Protein AF-A0A6B3FN68-F1 (afdb_monomer_lite)

Secondary structure (DSSP, 8-state):
-TT--EEEE-----TTT-S--GGG-EEEEEEEETTEEEE-PPEESSEEEE-----TTTTTSSEEEEEEEEEE---BTTB---EEEEEEEE--SS--GGG-S---S--------

Structure (mmCIF, N/CA/C/O backbone):
data_AF-A0A6B3FN68-F1
#
_entry.id   AF-A0A6B3FN68-F1
#
loop_
_atom_site.group_PDB
_atom_site.id
_atom_site.type_symbol
_atom_site.label_atom_id
_atom_site.label_alt_id
_atom_site.label_comp_id
_atom_site.label_asym_id
_atom_site.label_entity_id
_atom_site.label_seq_id
_atom_site.pdbx_PDB_ins_code
_atom_site.Cartn_x
_atom_site.Cartn_y
_atom_site.Cartn_z
_atom_site.occupancy
_atom_site.B_iso_or_equiv
_atom_site.auth_seq_id
_atom_site.auth_comp_id
_atom_site.auth_asym_id
_atom_site.auth_atom_id
_atom_site.pdbx_PDB_model_num
ATOM 1 N N . ASP A 1 1 ? 6.479 -6.777 -14.587 1.00 84.88 1 ASP A N 1
ATOM 2 C CA . ASP A 1 1 ? 6.675 -5.686 -15.547 1.00 84.88 1 ASP A CA 1
ATOM 3 C C . ASP A 1 1 ? 5.708 -4.574 -15.224 1.00 84.88 1 ASP A C 1
ATOM 5 O O . ASP A 1 1 ? 4.773 -4.786 -14.453 1.00 84.88 1 ASP A O 1
ATOM 9 N N . TRP A 1 2 ? 5.960 -3.380 -15.746 1.00 87.88 2 TRP A N 1
ATOM 10 C CA . TRP A 1 2 ? 5.001 -2.288 -15.636 1.00 87.88 2 TRP A CA 1
ATOM 11 C C . TRP A 1 2 ? 3.676 -2.700 -16.290 1.00 87.88 2 TRP A C 1
ATOM 13 O O . TRP A 1 2 ? 3.671 -3.339 -17.339 1.00 87.88 2 TRP A O 1
ATOM 23 N N . GLY A 1 3 ? 2.559 -2.378 -15.644 1.00 89.25 3 GLY A N 1
ATOM 24 C CA . GLY A 1 3 ? 1.215 -2.792 -16.045 1.00 89.25 3 GLY A CA 1
ATOM 25 C C . GLY A 1 3 ? 0.805 -4.199 -15.593 1.00 89.25 3 GLY A C 1
ATOM 26 O O . GLY A 1 3 ? -0.376 -4.535 -15.704 1.00 89.25 3 GLY A O 1
ATOM 27 N N . ASP A 1 4 ? 1.717 -5.012 -15.042 1.00 92.38 4 ASP A N 1
ATOM 28 C CA . ASP A 1 4 ? 1.348 -6.318 -14.488 1.00 92.38 4 ASP A CA 1
ATOM 29 C C . ASP A 1 4 ? 0.409 -6.159 -13.287 1.00 92.38 4 ASP A C 1
ATOM 31 O O . ASP A 1 4 ? 0.568 -5.286 -12.434 1.00 92.38 4 ASP A O 1
ATOM 35 N N . ARG A 1 5 ? -0.556 -7.072 -13.178 1.00 95.31 5 ARG A N 1
ATOM 36 C CA . ARG A 1 5 ? -1.464 -7.145 -12.033 1.00 95.31 5 ARG A CA 1
ATOM 37 C C . ARG A 1 5 ? -0.805 -7.927 -10.904 1.00 95.31 5 ARG A C 1
ATOM 39 O O . ARG A 1 5 ? -0.573 -9.126 -11.040 1.00 95.31 5 ARG A O 1
ATOM 46 N N . ILE A 1 6 ? -0.564 -7.264 -9.780 1.00 95.88 6 ILE A N 1
ATOM 47 C CA . ILE A 1 6 ? 0.036 -7.859 -8.584 1.00 95.88 6 ILE A CA 1
ATOM 48 C C . ILE A 1 6 ? -1.058 -7.996 -7.515 1.00 95.88 6 ILE A C 1
ATOM 50 O O . ILE A 1 6 ? -1.403 -7.003 -6.864 1.00 95.88 6 ILE A O 1
ATOM 54 N N . PRO A 1 7 ? -1.664 -9.187 -7.347 1.00 97.62 7 PRO A N 1
ATOM 55 C CA . PRO A 1 7 ? -2.619 -9.414 -6.272 1.00 97.62 7 PRO A CA 1
ATOM 56 C C . PRO A 1 7 ? -1.903 -9.395 -4.920 1.00 97.62 7 PRO A C 1
ATOM 58 O O . PRO A 1 7 ? -0.780 -9.884 -4.794 1.00 97.62 7 PRO A O 1
ATOM 61 N N . TYR A 1 8 ? -2.567 -8.860 -3.901 1.00 97.44 8 TYR A N 1
ATOM 62 C CA . TYR A 1 8 ? -2.049 -8.854 -2.537 1.00 97.44 8 TYR A CA 1
ATOM 63 C C . TYR A 1 8 ? -3.144 -9.168 -1.520 1.00 97.44 8 TYR A C 1
ATOM 65 O O . TYR A 1 8 ? -4.344 -9.035 -1.779 1.00 97.44 8 TYR A O 1
ATOM 73 N N . THR A 1 9 ? -2.706 -9.567 -0.332 1.00 98.00 9 THR A N 1
ATOM 74 C CA . THR A 1 9 ? -3.548 -9.751 0.848 1.00 98.00 9 THR A CA 1
ATOM 75 C C . THR A 1 9 ? -2.871 -9.072 2.030 1.00 98.00 9 THR A C 1
ATOM 77 O O . THR A 1 9 ? -1.653 -9.151 2.181 1.00 98.00 9 THR A O 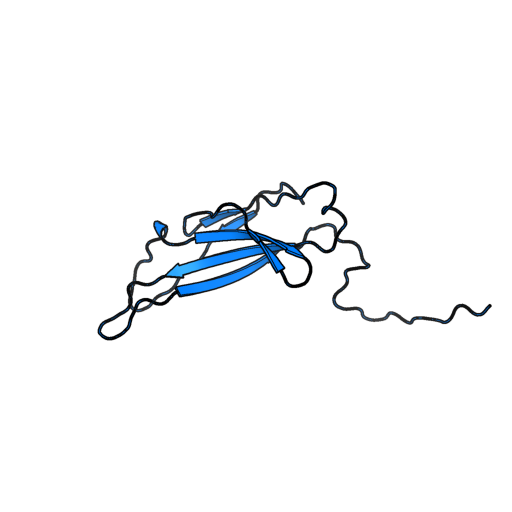1
ATOM 80 N N . VAL A 1 10 ? -3.663 -8.396 2.852 1.00 97.94 10 VAL A N 1
ATOM 81 C CA . VAL A 1 10 ? -3.251 -7.772 4.106 1.00 97.94 10 VAL A CA 1
ATOM 82 C C . VAL A 1 10 ? -3.849 -8.595 5.231 1.00 97.94 10 VAL A C 1
ATOM 84 O O . VAL A 1 10 ? -5.068 -8.731 5.326 1.00 97.94 10 VAL A O 1
ATOM 87 N N . ASN A 1 11 ? -2.984 -9.141 6.078 1.00 96.00 11 ASN A N 1
ATOM 88 C CA . ASN A 1 11 ? -3.408 -9.783 7.309 1.00 96.00 11 ASN A CA 1
ATOM 89 C C . ASN A 1 11 ? -3.223 -8.796 8.460 1.00 96.00 11 ASN A C 1
ATOM 91 O O . ASN A 1 11 ? -2.105 -8.349 8.713 1.00 96.00 11 ASN A O 1
ATOM 95 N N . VAL A 1 12 ? -4.317 -8.455 9.132 1.00 95.56 12 VAL A N 1
ATOM 96 C CA . VAL A 1 12 ? -4.316 -7.594 10.315 1.00 95.56 12 VAL A CA 1
ATOM 97 C C . VAL A 1 12 ? -4.703 -8.459 11.503 1.00 95.56 12 VAL A C 1
ATOM 99 O O . VAL A 1 12 ? -5.656 -9.232 11.428 1.00 95.56 12 VAL A O 1
ATOM 102 N N . THR A 1 13 ? -3.952 -8.343 12.590 1.00 92.75 13 THR A N 1
ATOM 103 C CA . THR A 1 13 ? -4.221 -9.055 13.838 1.00 92.75 13 THR A CA 1
ATOM 104 C C . THR A 1 13 ? -4.262 -8.050 14.969 1.00 92.75 13 THR A C 1
ATOM 106 O O . THR A 1 13 ? -3.286 -7.330 15.169 1.00 92.75 13 THR A O 1
ATOM 109 N N . ASP A 1 14 ? -5.364 -8.041 15.703 1.00 90.38 14 ASP A N 1
ATOM 110 C CA . ASP A 1 14 ? -5.583 -7.177 16.853 1.00 90.38 14 ASP A CA 1
ATOM 111 C C . ASP A 1 14 ? -6.311 -8.007 17.929 1.00 90.38 14 ASP A C 1
ATOM 113 O O . ASP A 1 14 ? -7.448 -8.442 17.695 1.00 90.38 14 ASP A O 1
ATOM 117 N N . PRO A 1 15 ? -5.636 -8.348 19.044 1.00 88.62 15 PRO A N 1
ATOM 118 C CA . PRO A 1 15 ? -6.221 -9.160 20.109 1.00 88.62 15 PRO A CA 1
ATOM 119 C C . PRO A 1 15 ? -7.495 -8.563 20.719 1.00 88.62 15 PRO A C 1
ATOM 121 O O . PRO A 1 15 ? -8.385 -9.314 21.122 1.00 88.62 15 PRO A O 1
ATOM 124 N N . GLU A 1 16 ? -7.580 -7.238 20.794 1.00 88.62 16 GLU A N 1
ATOM 125 C CA . GLU A 1 16 ? -8.673 -6.492 21.405 1.00 88.62 16 GLU A CA 1
ATOM 126 C C . GLU A 1 16 ? -9.880 -6.337 20.461 1.00 88.62 16 GLU A C 1
ATOM 128 O O . GLU A 1 16 ? -11.026 -6.437 20.908 1.00 88.62 16 GLU A O 1
ATOM 133 N N . ASP A 1 17 ? -9.645 -6.140 19.160 1.00 87.06 17 ASP A N 1
ATOM 134 C CA . ASP A 1 17 ? -10.690 -5.927 18.147 1.00 87.06 17 ASP A CA 1
ATOM 135 C C . ASP A 1 17 ? -11.305 -7.221 17.588 1.00 87.06 17 ASP A C 1
ATOM 137 O O . ASP A 1 17 ? -12.416 -7.193 17.041 1.00 87.06 17 ASP A O 1
ATOM 141 N N . GLY A 1 18 ? -10.620 -8.361 17.716 1.00 88.94 18 GLY A N 1
ATOM 142 C CA . GLY A 1 18 ? -11.105 -9.654 17.240 1.00 88.94 18 GLY A CA 1
ATOM 143 C C . GLY A 1 18 ? -11.232 -9.718 15.713 1.00 88.94 18 GLY A C 1
ATOM 144 O O . GLY A 1 18 ? -10.235 -9.812 15.000 1.00 88.94 18 GLY A O 1
ATOM 145 N N . THR A 1 19 ? -12.465 -9.739 15.188 1.00 93.12 19 THR A N 1
ATOM 146 C CA . THR A 1 19 ? -12.685 -9.765 13.727 1.00 93.12 19 THR A CA 1
ATOM 147 C C . THR A 1 19 ? -12.436 -8.383 13.131 1.00 93.12 19 THR A C 1
ATOM 149 O O . THR A 1 19 ? -13.131 -7.422 13.461 1.00 93.12 19 THR A O 1
ATOM 152 N N . ILE A 1 20 ? -11.481 -8.303 12.206 1.00 95.44 20 ILE A N 1
ATOM 153 C CA . ILE A 1 20 ? -11.081 -7.049 11.567 1.00 95.44 20 ILE A CA 1
ATOM 154 C C . ILE A 1 20 ? -12.124 -6.567 10.557 1.00 95.44 20 ILE A C 1
ATOM 156 O O . ILE A 1 20 ? -12.575 -7.307 9.680 1.00 95.44 20 ILE A O 1
ATOM 160 N N . ASP A 1 21 ? -12.444 -5.277 10.639 1.00 94.75 21 ASP A N 1
ATOM 161 C CA . ASP A 1 21 ? -13.224 -4.573 9.628 1.00 94.75 21 ASP A CA 1
ATOM 162 C C . ASP A 1 21 ? -12.330 -4.189 8.440 1.00 94.75 21 ASP A C 1
ATOM 164 O O . ASP A 1 21 ? -11.668 -3.147 8.428 1.00 94.75 21 ASP A O 1
ATOM 168 N N . CYS A 1 22 ? -12.330 -5.033 7.407 1.00 96.69 22 CYS A N 1
ATOM 169 C CA . CYS A 1 22 ? -11.543 -4.810 6.196 1.00 96.69 22 CYS A CA 1
ATOM 170 C C . CYS A 1 22 ? -11.889 -3.510 5.454 1.00 96.69 22 CYS A C 1
ATOM 172 O O . CYS A 1 22 ? -11.068 -3.044 4.668 1.00 96.69 22 CYS A O 1
ATOM 174 N N . SER A 1 23 ? -13.051 -2.889 5.694 1.00 97.06 23 SER A N 1
ATOM 175 C CA . SER A 1 23 ? -13.384 -1.597 5.075 1.00 97.06 23 SER A CA 1
ATOM 176 C C . SER A 1 23 ? -12.510 -0.443 5.592 1.00 97.06 23 SER A C 1
ATOM 178 O O . SER A 1 23 ? -12.392 0.594 4.935 1.00 97.06 23 SER A O 1
ATOM 180 N N . LYS A 1 24 ? -11.848 -0.642 6.739 1.00 96.62 24 LYS A N 1
ATOM 181 C CA . LYS A 1 24 ? -10.913 0.313 7.348 1.00 96.62 24 LYS A CA 1
ATOM 182 C C . LYS A 1 24 ? -9.458 0.080 6.958 1.00 96.62 24 LYS A C 1
ATOM 184 O O . LYS A 1 24 ? -8.625 0.938 7.230 1.00 96.62 24 LYS A O 1
ATOM 189 N N . VAL A 1 25 ? -9.148 -1.045 6.315 1.00 98.06 25 VAL A N 1
ATOM 190 C CA . VAL A 1 25 ? -7.801 -1.312 5.806 1.00 98.06 25 VAL A CA 1
ATOM 191 C C . VAL A 1 25 ? -7.596 -0.513 4.526 1.00 98.06 25 VAL A C 1
ATOM 193 O O . VAL A 1 25 ? -8.389 -0.613 3.582 1.00 98.06 25 VAL A O 1
ATOM 196 N N . LYS A 1 26 ? -6.525 0.280 4.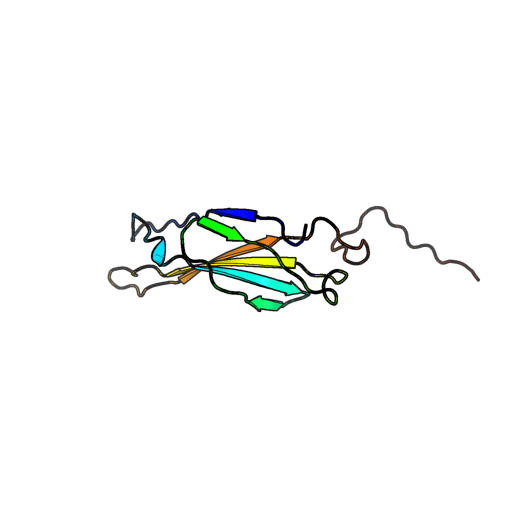498 1.00 98.38 26 LYS A N 1
ATOM 197 C CA . LYS A 1 26 ? -6.107 1.052 3.327 1.00 98.38 26 LYS A CA 1
ATOM 198 C C . LYS A 1 26 ? -4.727 0.592 2.901 1.00 98.38 26 LYS A C 1
ATOM 200 O O . LYS A 1 26 ? -3.822 0.560 3.723 1.00 98.38 26 LYS A O 1
ATOM 205 N N . THR A 1 27 ? -4.560 0.282 1.624 1.00 98.31 27 THR A N 1
ATOM 206 C CA . THR A 1 27 ? -3.256 0.077 0.995 1.00 98.31 27 THR A CA 1
ATOM 207 C C . THR A 1 27 ? -3.025 1.209 0.013 1.00 98.31 27 THR A C 1
ATOM 209 O O . THR A 1 27 ? -3.800 1.372 -0.923 1.00 98.31 27 THR A O 1
ATOM 212 N N . VAL A 1 28 ? -1.967 1.984 0.218 1.00 97.62 28 VAL A N 1
ATOM 213 C CA . VAL A 1 28 ? -1.540 3.063 -0.673 1.00 97.62 28 VAL A CA 1
ATOM 214 C C . VAL A 1 28 ? -0.319 2.573 -1.447 1.00 97.62 28 VAL A C 1
ATOM 216 O O . VAL A 1 28 ? 0.737 2.360 -0.841 1.00 97.62 28 VAL A O 1
ATOM 219 N N . PRO A 1 29 ? -0.455 2.305 -2.755 1.00 95.81 29 PRO A N 1
ATOM 220 C CA . PRO A 1 29 ? 0.685 2.129 -3.636 1.00 95.81 29 PRO A CA 1
ATOM 221 C C . PRO A 1 29 ? 1.316 3.494 -3.913 1.00 95.81 29 PRO A C 1
ATOM 223 O O . PRO A 1 29 ? 0.604 4.474 -4.130 1.00 95.81 29 PRO A O 1
ATOM 226 N N . SER A 1 30 ? 2.637 3.543 -3.976 1.00 94.12 30 SER A N 1
ATOM 227 C CA . SER A 1 30 ? 3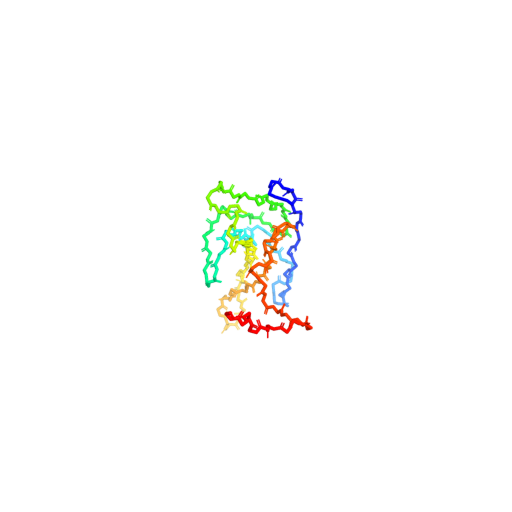.387 4.769 -4.221 1.00 94.12 30 SER A CA 1
ATOM 228 C C . SER A 1 30 ? 4.541 4.478 -5.175 1.00 94.12 30 SER A C 1
ATOM 230 O O . SER A 1 30 ? 5.208 3.449 -5.035 1.00 94.12 30 SER A O 1
ATOM 232 N N . LEU A 1 31 ? 4.799 5.369 -6.131 1.00 92.44 31 LEU A N 1
ATOM 233 C CA . LEU A 1 31 ? 5.999 5.304 -6.967 1.00 92.44 31 LEU A CA 1
ATOM 234 C C . LEU A 1 31 ? 7.158 5.933 -6.188 1.00 92.44 31 LEU A C 1
ATOM 236 O O . LEU A 1 31 ? 7.125 7.123 -5.888 1.00 92.44 31 LEU A O 1
ATOM 240 N N . GLY A 1 32 ? 8.142 5.122 -5.812 1.00 88.94 32 GLY A N 1
ATOM 241 C CA . GLY A 1 32 ? 9.284 5.527 -5.000 1.00 88.94 32 GLY A CA 1
ATOM 242 C C . GLY A 1 32 ? 10.591 5.574 -5.775 1.00 88.94 32 GLY A C 1
ATOM 243 O O . GLY A 1 32 ? 10.811 4.767 -6.679 1.00 88.94 32 GLY A O 1
ATOM 244 N N . HIS A 1 33 ? 11.465 6.482 -5.359 1.00 87.06 33 HIS A N 1
ATOM 245 C CA . HIS A 1 33 ? 12.874 6.556 -5.735 1.00 87.06 33 HIS A CA 1
ATOM 246 C C . HIS A 1 33 ? 13.675 7.162 -4.574 1.00 87.06 33 HIS A C 1
ATOM 248 O O . HIS A 1 33 ? 13.146 7.950 -3.784 1.00 87.06 33 HIS A O 1
ATOM 254 N N . ASP A 1 34 ? 14.944 6.772 -4.453 1.00 77.88 34 ASP A N 1
ATOM 255 C CA . ASP A 1 34 ? 15.834 7.186 -3.363 1.00 77.88 34 ASP A CA 1
ATOM 256 C C . ASP A 1 34 ? 15.196 6.992 -1.967 1.00 77.88 34 ASP A C 1
ATOM 258 O O . ASP A 1 34 ? 14.959 5.867 -1.523 1.00 77.88 34 ASP A O 1
ATOM 262 N N . GLU A 1 35 ? 14.905 8.096 -1.272 1.00 75.69 35 GLU A N 1
ATOM 263 C CA . GLU A 1 35 ? 14.398 8.139 0.103 1.00 75.69 35 GLU A CA 1
ATOM 264 C C . GLU A 1 35 ? 12.903 8.513 0.205 1.00 75.69 35 GLU A C 1
ATOM 266 O O . GLU A 1 35 ? 12.379 8.622 1.316 1.00 75.69 35 GLU A O 1
ATOM 271 N N . HIS A 1 36 ? 12.188 8.713 -0.913 1.00 85.94 36 HIS A N 1
ATOM 272 C CA . HIS A 1 36 ? 10.777 9.128 -0.890 1.00 85.94 36 HIS A CA 1
ATOM 273 C C . HIS A 1 36 ? 9.898 8.418 -1.927 1.00 85.94 36 HIS A C 1
ATOM 275 O O . HIS A 1 36 ? 10.367 7.654 -2.769 1.00 85.94 36 HIS A O 1
ATOM 281 N N . ALA A 1 37 ? 8.582 8.633 -1.822 1.00 87.75 37 ALA A N 1
ATOM 282 C CA . ALA A 1 37 ? 7.607 8.082 -2.750 1.00 87.75 37 ALA A CA 1
ATOM 283 C C . ALA A 1 37 ? 6.411 9.015 -2.964 1.00 87.75 37 ALA A C 1
ATOM 285 O O . ALA A 1 37 ? 6.040 9.786 -2.080 1.00 87.75 37 ALA A O 1
ATOM 286 N N . HIS A 1 38 ? 5.809 8.906 -4.144 1.00 90.00 38 HIS A N 1
ATOM 287 C CA . HIS A 1 38 ? 4.615 9.626 -4.560 1.00 90.00 38 HIS A CA 1
ATOM 288 C C . HIS A 1 38 ? 3.408 8.697 -4.520 1.00 90.00 38 HIS A C 1
ATOM 290 O O . HIS A 1 38 ? 3.365 7.701 -5.244 1.00 90.00 38 HIS A O 1
ATOM 296 N N . ASP A 1 39 ? 2.440 9.024 -3.671 1.00 92.81 39 ASP A N 1
ATOM 297 C CA . ASP A 1 39 ? 1.247 8.207 -3.472 1.00 92.81 39 ASP A CA 1
ATOM 298 C C . ASP A 1 39 ? 0.337 8.194 -4.701 1.00 92.81 39 ASP A C 1
ATOM 300 O O . ASP A 1 39 ? 0.176 9.183 -5.419 1.00 92.81 39 ASP A O 1
ATOM 304 N N . THR A 1 40 ? -0.295 7.044 -4.899 1.00 91.12 40 THR A N 1
ATOM 305 C CA . THR A 1 40 ? -1.420 6.852 -5.813 1.00 91.12 40 THR A CA 1
ATOM 306 C C . THR A 1 40 ? -2.705 6.641 -5.012 1.00 91.12 40 THR A C 1
ATOM 308 O O . THR A 1 40 ? -2.714 6.728 -3.781 1.00 91.12 40 THR A O 1
ATOM 311 N N . ASP A 1 41 ? -3.813 6.368 -5.699 1.00 93.81 41 ASP A N 1
ATOM 312 C CA . ASP A 1 41 ? -5.098 6.158 -5.043 1.00 93.81 41 ASP A CA 1
ATOM 313 C C . ASP A 1 41 ? -5.062 5.000 -4.036 1.00 93.81 41 ASP A C 1
ATOM 315 O O . ASP A 1 41 ? -4.582 3.894 -4.306 1.00 93.81 41 ASP A O 1
ATOM 319 N N . ALA A 1 42 ? -5.640 5.251 -2.862 1.00 96.06 42 ALA A N 1
ATOM 320 C CA . ALA A 1 42 ? -5.754 4.252 -1.816 1.00 96.06 42 ALA A CA 1
ATOM 321 C C . ALA A 1 42 ? -6.732 3.136 -2.214 1.00 96.06 42 ALA A C 1
ATOM 323 O O . ALA A 1 42 ? -7.910 3.364 -2.504 1.00 96.06 42 ALA A O 1
ATOM 324 N N . LEU A 1 43 ? -6.265 1.898 -2.113 1.00 97.56 43 LEU A N 1
ATOM 325 C CA . LEU A 1 43 ? -7.058 0.688 -2.266 1.00 97.56 43 LEU A CA 1
ATOM 326 C C . LEU A 1 43 ? -7.648 0.301 -0.906 1.00 97.56 43 LEU A C 1
ATOM 328 O O . LEU A 1 43 ? -6.940 0.244 0.097 1.00 97.56 43 LEU A O 1
ATOM 332 N N . THR A 1 44 ? -8.955 0.046 -0.857 1.00 98.31 44 THR A N 1
ATOM 333 C CA . THR A 1 44 ? -9.656 -0.308 0.389 1.00 98.31 44 THR A CA 1
ATOM 334 C C . THR A 1 44 ? -9.944 -1.799 0.437 1.00 98.31 44 THR A C 1
ATOM 336 O O . THR A 1 44 ? -10.450 -2.348 -0.540 1.00 98.31 44 THR A O 1
ATOM 339 N N . GLY A 1 45 ? -9.682 -2.433 1.579 1.00 97.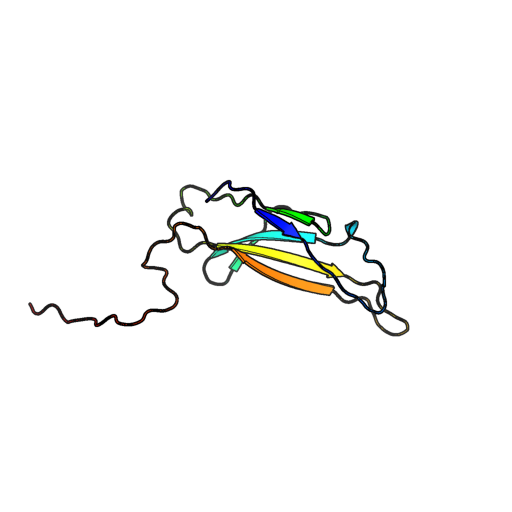94 45 GLY A N 1
ATOM 340 C CA . GLY A 1 45 ? -9.924 -3.859 1.784 1.00 97.94 45 GLY A CA 1
ATOM 341 C C . GLY A 1 45 ? -8.689 -4.614 2.267 1.00 97.94 45 GLY A C 1
ATOM 342 O O . GLY A 1 45 ? -7.555 -4.188 2.070 1.00 97.94 45 GLY A O 1
ATOM 343 N N . CYS A 1 46 ? -8.908 -5.802 2.835 1.00 98.19 46 CYS A N 1
ATOM 344 C CA . CYS A 1 46 ? -7.832 -6.728 3.207 1.00 98.19 46 CYS A CA 1
ATOM 345 C C . CYS A 1 46 ? -7.210 -7.453 2.000 1.00 98.19 46 CYS A C 1
ATOM 347 O O . CYS A 1 46 ? -6.332 -8.294 2.157 1.00 98.19 46 CYS A O 1
ATOM 349 N N . SER A 1 47 ? -7.669 -7.179 0.782 1.00 98.19 47 SER A N 1
ATOM 350 C CA . SER A 1 47 ? -7.087 -7.721 -0.443 1.00 98.19 47 SER A CA 1
ATOM 351 C C . SER A 1 47 ? -7.331 -6.759 -1.590 1.00 98.19 47 SER A C 1
ATOM 353 O O . SER A 1 47 ? -8.295 -5.992 -1.562 1.00 98.19 47 SER A O 1
ATOM 355 N N . GLY A 1 48 ? -6.481 -6.823 -2.604 1.00 97.25 48 GLY A N 1
ATOM 356 C CA . GLY A 1 48 ? -6.615 -5.976 -3.775 1.00 97.25 48 GLY A CA 1
ATOM 357 C C . GLY A 1 48 ? -5.654 -6.376 -4.877 1.00 97.25 48 GLY A C 1
ATOM 358 O O . GLY A 1 48 ? -5.048 -7.449 -4.867 1.00 97.25 48 GLY A O 1
ATOM 359 N N . THR A 1 49 ? -5.532 -5.503 -5.868 1.00 97.50 49 THR A N 1
ATOM 360 C CA . THR A 1 49 ? -4.566 -5.662 -6.952 1.00 97.50 49 THR A CA 1
ATOM 361 C C . THR A 1 49 ? -3.877 -4.335 -7.187 1.00 97.50 49 THR A C 1
ATOM 363 O O . THR A 1 49 ? -4.539 -3.346 -7.489 1.00 97.50 49 THR A O 1
ATOM 366 N N . ILE A 1 50 ? -2.554 -4.335 -7.080 1.00 95.38 50 ILE A N 1
ATOM 367 C CA . ILE A 1 50 ? -1.723 -3.213 -7.502 1.00 95.38 50 ILE A CA 1
ATOM 368 C C . ILE A 1 50 ? -1.436 -3.400 -8.988 1.00 95.38 50 ILE A C 1
ATOM 370 O O . ILE A 1 50 ? -1.141 -4.511 -9.433 1.00 95.38 50 ILE A O 1
ATOM 374 N N . VAL A 1 51 ? -1.532 -2.319 -9.753 1.00 94.25 51 VAL A N 1
ATOM 375 C CA . VAL A 1 51 ? -1.141 -2.287 -11.163 1.00 94.25 51 VAL A CA 1
ATOM 376 C C . VAL A 1 51 ? -0.058 -1.221 -11.288 1.00 94.25 51 VAL A C 1
ATOM 378 O O . VAL A 1 51 ? -0.393 -0.049 -11.451 1.00 94.25 51 VAL A O 1
ATOM 381 N N . PRO A 1 52 ? 1.227 -1.583 -11.120 1.00 90.38 52 PRO A N 1
ATOM 382 C CA . PRO A 1 52 ? 2.306 -0.611 -11.153 1.00 90.38 52 PRO A CA 1
ATOM 383 C C . PRO A 1 52 ? 2.357 0.073 -12.514 1.00 90.38 52 PRO A C 1
ATOM 385 O O . PRO A 1 52 ? 2.510 -0.590 -13.538 1.00 90.38 52 PRO A O 1
ATOM 388 N N . ALA A 1 53 ? 2.259 1.392 -12.524 1.00 86.44 53 ALA A N 1
ATOM 389 C CA . ALA A 1 53 ? 2.433 2.212 -13.711 1.00 86.44 53 ALA A CA 1
ATOM 390 C C . ALA A 1 53 ? 3.605 3.172 -13.507 1.00 86.44 53 ALA A C 1
ATOM 392 O O . ALA A 1 53 ? 3.844 3.653 -12.400 1.00 86.44 53 ALA A O 1
ATOM 393 N N . THR A 1 54 ? 4.318 3.444 -14.590 1.00 84.88 54 THR A N 1
ATOM 394 C CA . THR A 1 54 ? 5.392 4.432 -14.648 1.00 84.88 54 THR A CA 1
ATOM 395 C C . THR A 1 54 ? 5.267 5.192 -15.964 1.00 84.88 54 THR A C 1
ATOM 397 O O . THR A 1 54 ? 4.655 4.683 -16.910 1.00 84.88 54 THR A O 1
ATOM 400 N N . ASP A 1 55 ? 5.816 6.399 -16.037 1.00 80.75 55 ASP A N 1
ATOM 401 C CA . ASP A 1 55 ? 5.944 7.117 -17.304 1.00 80.75 55 ASP A CA 1
ATOM 402 C C . ASP A 1 55 ? 7.282 6.793 -17.991 1.00 80.75 55 ASP A C 1
ATOM 404 O O . ASP A 1 55 ? 8.158 6.124 -17.437 1.00 80.75 55 ASP A O 1
ATOM 408 N N . ALA A 1 56 ? 7.441 7.265 -19.228 1.00 75.69 56 ALA A N 1
ATOM 409 C CA . ALA A 1 56 ? 8.662 7.041 -19.996 1.00 75.69 56 ALA A CA 1
ATOM 410 C C . ALA A 1 56 ? 9.905 7.705 -19.374 1.00 75.69 56 ALA A C 1
ATOM 412 O O . ALA A 1 56 ? 11.013 7.252 -19.632 1.00 75.69 56 ALA A O 1
ATOM 413 N N . GLY A 1 57 ? 9.739 8.762 -18.571 1.00 74.50 57 GLY A N 1
ATOM 414 C CA . GLY A 1 57 ? 10.844 9.454 -17.904 1.00 74.50 57 GLY A CA 1
ATOM 415 C C . GLY A 1 57 ? 11.380 8.699 -16.687 1.00 74.50 57 GLY A C 1
ATOM 416 O O . GLY A 1 57 ? 12.559 8.816 -16.374 1.00 74.50 57 GLY A O 1
ATOM 417 N N . HIS A 1 58 ? 10.538 7.895 -16.035 1.00 82.69 58 HIS A N 1
ATOM 418 C CA . HIS A 1 58 ? 10.886 7.119 -14.843 1.00 82.69 58 HIS A CA 1
ATOM 419 C C . HIS A 1 58 ? 11.230 5.654 -15.136 1.00 82.69 58 HIS A C 1
ATOM 421 O O . HIS A 1 58 ? 11.791 4.978 -14.277 1.00 82.69 58 HIS A O 1
ATOM 427 N N . ALA A 1 59 ? 10.893 5.140 -16.322 1.00 75.62 59 ALA A N 1
ATOM 428 C CA . ALA A 1 59 ? 11.039 3.721 -16.650 1.00 75.62 59 ALA A CA 1
ATOM 429 C C . ALA A 1 59 ? 12.483 3.191 -16.559 1.00 75.62 59 ALA A C 1
ATOM 431 O O . ALA A 1 59 ? 12.662 2.019 -16.227 1.00 75.62 59 ALA A O 1
ATOM 432 N N . ASP A 1 60 ? 13.475 4.051 -16.809 1.00 79.12 60 ASP A N 1
ATOM 433 C CA . ASP A 1 60 ? 14.904 3.706 -16.806 1.00 79.12 60 ASP A CA 1
ATOM 434 C C . ASP A 1 60 ? 15.658 4.213 -15.561 1.00 79.12 60 ASP A C 1
ATOM 436 O O . ASP A 1 60 ? 16.875 4.060 -15.472 1.00 79.12 60 ASP A O 1
ATOM 440 N N . LEU A 1 61 ? 14.957 4.810 -14.591 1.00 86.56 61 LEU A N 1
ATOM 441 C CA . LEU A 1 61 ? 15.546 5.321 -13.349 1.00 86.56 61 LEU A CA 1
ATOM 442 C C . LEU A 1 61 ? 15.530 4.269 -12.228 1.00 86.56 61 LEU A C 1
ATOM 444 O O . LEU A 1 61 ? 14.903 3.211 -12.343 1.00 86.56 61 LEU A O 1
ATOM 448 N N . ASP A 1 62 ? 16.187 4.577 -11.105 1.00 88.50 62 ASP A N 1
ATOM 449 C CA . ASP A 1 62 ? 16.143 3.764 -9.885 1.00 88.50 62 ASP A CA 1
ATOM 450 C C . ASP A 1 62 ? 14.792 3.899 -9.163 1.00 88.50 62 ASP A C 1
ATOM 452 O O . ASP A 1 62 ? 14.671 4.490 -8.091 1.00 88.50 62 ASP A O 1
ATOM 456 N N . VAL A 1 63 ? 13.742 3.363 -9.781 1.00 90.38 63 VAL A N 1
ATOM 457 C CA . VAL A 1 63 ? 12.385 3.412 -9.237 1.00 90.38 63 VAL A CA 1
ATOM 458 C C . VAL A 1 63 ? 11.947 2.062 -8.681 1.00 90.38 63 VAL A C 1
ATOM 460 O O . VAL A 1 63 ? 12.407 0.987 -9.086 1.00 90.38 63 VAL A O 1
ATOM 463 N N . SER A 1 64 ? 11.018 2.126 -7.734 1.00 91.62 64 SER A N 1
ATOM 464 C CA . SER A 1 64 ? 10.319 0.984 -7.151 1.00 91.62 64 SER A CA 1
ATOM 465 C C . SER A 1 64 ? 8.868 1.359 -6.851 1.00 91.62 64 SER A C 1
ATOM 467 O O . SER A 1 64 ? 8.524 2.534 -6.778 1.00 91.62 64 SER A O 1
ATOM 469 N N . TYR A 1 65 ? 7.999 0.368 -6.674 1.00 92.38 65 TYR A N 1
ATOM 470 C CA . TYR A 1 65 ? 6.692 0.602 -6.061 1.00 92.38 65 TYR A CA 1
ATOM 471 C C . TYR A 1 65 ? 6.765 0.292 -4.575 1.00 92.38 65 TYR A C 1
ATOM 473 O O . TYR A 1 65 ? 7.325 -0.725 -4.176 1.00 92.38 65 TYR A O 1
ATOM 481 N N . VAL A 1 66 ? 6.146 1.124 -3.750 1.00 94.31 66 VAL A N 1
ATOM 482 C CA . VAL A 1 66 ? 5.991 0.883 -2.316 1.00 94.31 66 VAL A CA 1
ATOM 483 C C . VAL A 1 66 ? 4.508 0.725 -2.022 1.00 94.31 66 VAL A C 1
ATOM 485 O O . VAL A 1 66 ? 3.724 1.617 -2.304 1.00 94.31 66 VAL A O 1
ATOM 488 N N . ALA A 1 67 ? 4.106 -0.409 -1.461 1.00 96.50 67 ALA A N 1
ATOM 489 C CA . ALA A 1 67 ? 2.747 -0.640 -0.991 1.00 96.50 67 ALA A CA 1
ATOM 490 C C . ALA A 1 67 ? 2.714 -0.481 0.530 1.00 96.50 67 ALA A C 1
ATOM 492 O O . ALA A 1 67 ? 3.219 -1.343 1.254 1.00 96.50 67 ALA A O 1
ATOM 493 N N . THR A 1 68 ? 2.126 0.610 1.019 1.00 97.38 68 THR A N 1
ATOM 494 C CA . THR A 1 68 ? 1.943 0.847 2.457 1.00 97.38 68 THR A CA 1
ATOM 495 C C . THR A 1 68 ? 0.515 0.503 2.843 1.00 97.38 68 THR A C 1
ATOM 497 O O . THR A 1 68 ? -0.417 1.152 2.382 1.00 97.38 68 THR A O 1
ATOM 500 N N . SER A 1 69 ? 0.329 -0.509 3.686 1.00 98.19 69 SER A N 1
ATOM 501 C CA . SER A 1 69 ? -0.981 -0.840 4.252 1.00 98.19 69 SER A CA 1
ATOM 502 C C . SER A 1 69 ? -1.097 -0.312 5.672 1.00 98.19 69 SER A C 1
ATOM 504 O O . SER A 1 69 ? -0.134 -0.409 6.430 1.00 98.19 69 SER A O 1
ATOM 506 N N . SER A 1 70 ? -2.258 0.219 6.042 1.00 97.88 70 SER A N 1
ATOM 507 C CA . SER A 1 70 ? -2.541 0.724 7.383 1.00 97.88 70 SER A CA 1
ATOM 508 C C . SER A 1 70 ? -3.935 0.337 7.873 1.00 97.88 70 SER A C 1
ATOM 510 O O . SER A 1 70 ? -4.860 0.103 7.089 1.00 97.88 70 SER A O 1
ATOM 512 N N . TYR A 1 71 ? -4.061 0.254 9.196 1.00 97.69 71 TYR A N 1
ATOM 513 C CA . TYR A 1 71 ? -5.310 0.031 9.919 1.00 97.69 71 TYR A CA 1
ATOM 514 C C . TYR A 1 71 ? -5.247 0.787 11.247 1.00 97.69 71 TYR A C 1
ATOM 516 O O . TYR A 1 71 ? -4.200 0.803 11.896 1.00 97.69 71 TYR A O 1
ATOM 524 N N . THR A 1 72 ? -6.358 1.406 11.638 1.00 97.06 72 THR A N 1
ATOM 525 C CA . THR A 1 72 ? -6.517 2.025 12.957 1.00 97.06 72 THR A CA 1
ATOM 526 C C . THR A 1 72 ? -7.523 1.215 13.756 1.00 97.06 72 THR A C 1
ATOM 528 O O . THR A 1 72 ? -8.654 1.025 13.297 1.00 97.06 72 THR A O 1
ATOM 531 N N . ASP A 1 73 ? -7.094 0.740 14.921 1.00 94.44 73 ASP A N 1
ATOM 532 C CA . ASP A 1 73 ? -7.919 -0.045 15.836 1.00 94.44 73 ASP A CA 1
ATOM 533 C C . ASP A 1 73 ? -9.000 0.813 16.520 1.00 94.44 73 ASP A C 1
ATOM 535 O O . ASP A 1 73 ? -9.153 2.014 16.258 1.00 94.44 73 ASP A O 1
ATOM 539 N N . LYS A 1 74 ? -9.822 0.191 17.368 1.00 93.62 74 LYS A N 1
ATOM 540 C CA . LYS A 1 74 ? -10.843 0.910 18.152 1.00 93.62 74 LYS A CA 1
ATOM 541 C C . LYS A 1 74 ? -10.321 1.457 19.486 1.00 93.62 74 LYS A C 1
ATOM 543 O O . LYS A 1 74 ? -11.083 2.123 20.193 1.00 93.62 74 LYS A O 1
ATOM 548 N N . GLY A 1 75 ? -9.062 1.203 19.831 1.00 92.38 75 GLY A N 1
ATOM 549 C CA . GLY A 1 75 ? -8.525 1.360 21.176 1.00 92.38 75 GLY A CA 1
ATOM 550 C C . GLY A 1 75 ? -9.125 0.355 22.164 1.00 92.38 75 GLY A C 1
ATOM 551 O O . GLY A 1 75 ? -9.869 -0.557 21.803 1.00 92.38 75 GLY A O 1
ATOM 552 N N . ALA A 1 76 ? -8.831 0.553 23.446 1.00 91.31 76 ALA A N 1
ATOM 553 C CA . ALA A 1 76 ? -9.332 -0.289 24.529 1.00 91.31 76 ALA A CA 1
ATOM 554 C C . ALA A 1 76 ? -9.701 0.557 25.756 1.00 91.31 76 ALA A C 1
ATOM 556 O O . ALA A 1 76 ? -9.505 1.772 25.790 1.00 91.31 76 ALA A O 1
ATOM 557 N N . SER A 1 77 ? -10.245 -0.068 26.803 1.00 92.56 77 SER A N 1
ATOM 558 C CA . SER A 1 77 ? -10.561 0.648 28.045 1.00 92.56 77 SER A CA 1
ATOM 559 C C . SER A 1 77 ? -9.306 1.308 28.630 1.00 92.56 77 SER A C 1
ATOM 561 O O . SER A 1 77 ? -8.415 0.625 29.127 1.00 92.56 77 SER A O 1
ATOM 563 N N . GLY A 1 78 ? -9.260 2.642 28.600 1.00 93.50 78 GLY A N 1
ATOM 564 C CA . GLY A 1 78 ? -8.119 3.430 29.075 1.00 93.50 78 GLY A CA 1
ATOM 565 C C . GLY A 1 78 ? -6.988 3.616 28.055 1.00 93.50 78 GLY A C 1
ATOM 566 O O . GLY A 1 78 ? -5.986 4.236 28.402 1.00 93.50 78 GLY A O 1
ATOM 567 N N . ALA A 1 79 ? -7.147 3.138 26.816 1.00 93.94 79 ALA A N 1
ATOM 568 C CA . ALA A 1 79 ? -6.175 3.293 25.736 1.00 93.94 79 ALA A CA 1
ATOM 569 C C . ALA A 1 79 ? -6.838 3.899 24.482 1.00 93.94 79 ALA A C 1
ATOM 571 O O . ALA A 1 79 ? -7.893 3.421 24.059 1.00 93.94 79 ALA A O 1
ATOM 572 N N . PRO A 1 80 ? -6.256 4.951 23.879 1.00 95.19 80 PRO A N 1
ATOM 573 C CA . PRO A 1 80 ? -6.768 5.506 22.631 1.00 95.19 80 PRO A CA 1
ATOM 574 C C . PRO A 1 80 ? -6.558 4.530 21.469 1.00 95.19 80 PRO A C 1
ATOM 576 O O . PRO A 1 80 ? -5.769 3.594 21.571 1.00 95.19 80 PRO A O 1
ATOM 579 N N . ALA A 1 81 ? -7.231 4.802 20.351 1.00 95.88 81 ALA A N 1
ATOM 580 C CA . ALA A 1 81 ? -7.000 4.074 19.115 1.00 95.88 81 ALA A CA 1
ATOM 581 C C . ALA A 1 81 ? -5.565 4.266 18.596 1.00 95.88 81 ALA A C 1
ATOM 583 O O . ALA A 1 81 ? -5.034 5.383 18.636 1.00 95.88 81 ALA A O 1
ATOM 584 N N . LEU A 1 82 ? -4.962 3.203 18.067 1.00 94.94 82 LEU A N 1
ATOM 585 C CA . LEU A 1 82 ? -3.626 3.211 17.479 1.00 94.94 82 LEU A CA 1
ATOM 586 C C . LEU A 1 82 ? -3.668 2.808 16.006 1.00 94.94 82 LEU A C 1
ATOM 588 O O . LEU A 1 82 ? -4.517 2.044 15.555 1.00 94.94 82 LEU A O 1
ATOM 592 N N . ALA A 1 83 ? -2.732 3.358 15.232 1.00 95.81 83 ALA A N 1
ATOM 593 C CA . ALA A 1 83 ? -2.570 3.033 13.824 1.00 95.81 83 ALA A CA 1
ATOM 594 C C . ALA A 1 83 ? -1.350 2.127 13.624 1.00 95.81 83 ALA A C 1
ATOM 596 O O . ALA A 1 83 ? -0.218 2.518 13.914 1.00 95.81 83 ALA A O 1
ATOM 597 N N . GLY A 1 84 ? -1.584 0.934 13.084 1.00 95.31 84 GLY A N 1
ATOM 598 C CA . GLY A 1 84 ? -0.544 0.039 12.591 1.00 95.31 84 GLY A CA 1
ATOM 599 C C . GLY A 1 84 ? -0.309 0.249 11.098 1.00 95.31 84 GLY A C 1
ATOM 600 O O . GLY A 1 84 ? -1.239 0.563 10.351 1.00 95.31 84 GLY A O 1
ATOM 601 N N . SER A 1 85 ? 0.929 0.057 10.639 1.00 97.06 85 SER A N 1
ATOM 602 C CA . SER A 1 85 ? 1.231 0.036 9.206 1.00 97.06 85 SER A CA 1
ATOM 603 C C . SER A 1 85 ? 2.332 -0.957 8.848 1.00 97.06 85 SER A C 1
ATOM 605 O O . SER A 1 85 ? 3.204 -1.262 9.660 1.00 97.06 85 SER A O 1
ATOM 607 N N . ALA A 1 86 ? 2.284 -1.454 7.615 1.00 97.00 86 ALA A N 1
ATOM 608 C CA . ALA A 1 86 ? 3.288 -2.333 7.032 1.00 97.00 86 ALA A CA 1
ATOM 609 C C . ALA A 1 86 ? 3.612 -1.880 5.605 1.00 97.00 86 ALA A C 1
ATOM 611 O O . ALA A 1 86 ? 2.729 -1.411 4.884 1.00 97.00 86 ALA A O 1
ATOM 612 N N . LYS A 1 87 ? 4.875 -2.031 5.192 1.00 95.00 87 LYS A N 1
ATOM 613 C CA . LYS A 1 87 ? 5.359 -1.623 3.867 1.00 95.00 87 LYS A CA 1
ATOM 614 C C . LYS A 1 87 ? 5.948 -2.808 3.114 1.00 95.00 87 LYS A C 1
ATOM 616 O O . LYS A 1 87 ? 6.742 -3.558 3.675 1.00 95.00 87 LYS A O 1
ATOM 621 N N . ALA A 1 88 ? 5.603 -2.930 1.837 1.00 95.06 88 ALA A N 1
ATOM 622 C CA . ALA A 1 88 ? 6.244 -3.844 0.899 1.00 95.06 88 ALA A CA 1
ATOM 623 C C . ALA A 1 88 ? 6.853 -3.046 -0.259 1.00 95.06 88 ALA A C 1
ATOM 625 O O . ALA A 1 88 ? 6.161 -2.245 -0.882 1.00 95.06 88 ALA A O 1
ATOM 626 N N . VAL A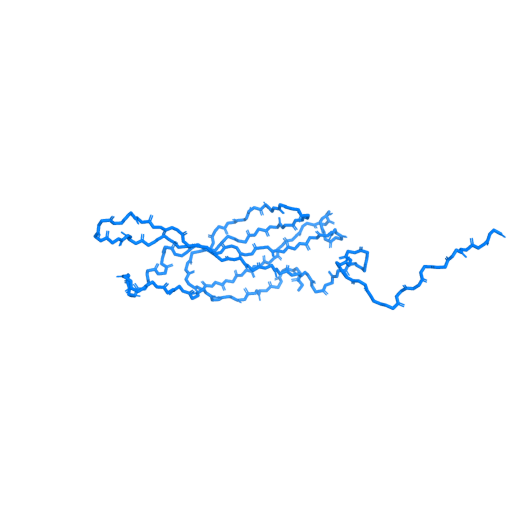 1 89 ? 8.136 -3.269 -0.547 1.00 93.31 89 VAL A N 1
ATOM 627 C CA . VAL A 1 89 ? 8.828 -2.652 -1.689 1.00 93.31 89 VAL A CA 1
ATOM 628 C C . VAL A 1 89 ? 8.874 -3.655 -2.838 1.00 93.31 89 VAL A C 1
ATOM 630 O O . VAL A 1 89 ? 9.347 -4.779 -2.678 1.00 93.31 89 VAL A O 1
ATOM 633 N N . LEU A 1 90 ? 8.375 -3.242 -3.996 1.00 92.50 90 LEU A N 1
ATOM 634 C CA . LEU A 1 90 ? 8.270 -4.015 -5.224 1.00 92.50 90 LEU A CA 1
ATOM 635 C C . LEU A 1 90 ? 9.253 -3.446 -6.245 1.00 92.50 90 LEU A C 1
ATOM 637 O O . LEU A 1 90 ? 9.112 -2.313 -6.705 1.00 92.50 90 LEU A O 1
ATOM 641 N N . GLN A 1 91 ? 10.255 -4.243 -6.597 1.00 91.06 91 GLN A N 1
ATOM 642 C CA . GLN A 1 91 ? 11.233 -3.878 -7.616 1.00 91.06 91 GLN A CA 1
ATOM 643 C C . GLN A 1 91 ? 10.713 -4.247 -9.012 1.00 91.06 91 GLN A C 1
ATOM 645 O O . GLN A 1 91 ? 10.049 -5.282 -9.159 1.00 91.06 91 GLN A O 1
ATOM 650 N N . PRO A 1 92 ? 11.008 -3.444 -10.050 1.00 89.62 92 PRO A N 1
ATOM 651 C CA . PRO A 1 92 ? 10.720 -3.840 -11.419 1.00 89.62 92 PRO A CA 1
ATOM 652 C C . PRO A 1 92 ? 11.521 -5.098 -11.784 1.00 89.62 92 PRO A C 1
ATOM 654 O O . PRO A 1 92 ? 12.627 -5.319 -11.289 1.00 89.62 92 PRO A O 1
ATOM 657 N N . LYS A 1 93 ? 10.964 -5.940 -12.667 1.00 88.50 93 LYS A N 1
ATOM 658 C CA . LYS A 1 93 ? 11.657 -7.158 -13.130 1.00 88.50 93 LYS A CA 1
ATOM 659 C C . LYS A 1 93 ? 12.921 -6.823 -13.927 1.00 88.50 93 LYS A C 1
ATOM 661 O O . LYS A 1 93 ? 13.890 -7.572 -13.871 1.00 88.50 93 LYS A O 1
ATOM 666 N N . HIS A 1 94 ? 12.892 -5.715 -14.667 1.00 87.38 94 HIS A N 1
ATOM 667 C CA . HIS A 1 94 ? 14.038 -5.175 -15.383 1.00 87.38 94 HIS A CA 1
ATOM 668 C C . HIS A 1 94 ? 14.546 -3.943 -14.635 1.00 87.38 94 HIS A C 1
ATOM 670 O O . HIS A 1 94 ? 13.782 -3.011 -14.396 1.00 87.38 94 HIS A O 1
ATOM 676 N N . LYS A 1 95 ? 15.822 -3.964 -14.249 1.00 86.81 95 LYS A N 1
ATOM 677 C CA . LYS A 1 95 ? 16.495 -2.871 -13.552 1.00 86.81 95 LYS A CA 1
ATOM 678 C C . LYS A 1 95 ? 17.932 -2.775 -14.046 1.00 86.81 95 LYS A C 1
ATOM 680 O O . LYS A 1 95 ? 18.578 -3.811 -14.217 1.00 86.81 95 LYS A O 1
ATOM 685 N N . GLN A 1 96 ? 18.409 -1.556 -14.292 1.00 87.69 96 GLN A N 1
ATOM 686 C CA . GLN A 1 96 ? 19.777 -1.346 -14.757 1.00 87.69 96 GLN A CA 1
ATOM 687 C C . GLN A 1 96 ? 20.776 -1.775 -13.684 1.00 87.69 96 GLN A C 1
ATOM 689 O O . GLN A 1 96 ? 20.564 -1.569 -12.487 1.00 87.69 96 GLN A O 1
ATOM 694 N N . ALA A 1 97 ? 21.882 -2.374 -14.124 1.00 86.75 97 ALA A N 1
ATOM 695 C CA . ALA A 1 97 ? 22.906 -2.887 -13.222 1.00 86.75 97 ALA A CA 1
ATOM 696 C C . ALA A 1 97 ? 23.581 -1.779 -12.400 1.00 86.75 97 ALA A C 1
ATOM 698 O O . ALA A 1 97 ? 24.098 -2.076 -11.331 1.00 86.75 97 ALA A O 1
ATOM 699 N N . GLU A 1 98 ? 23.562 -0.526 -12.867 1.00 84.81 98 GLU A N 1
ATOM 700 C CA . GLU A 1 98 ? 24.123 0.630 -12.155 1.00 84.81 98 GLU A CA 1
ATOM 701 C C . GLU A 1 98 ? 23.403 0.949 -10.833 1.00 84.81 98 GLU A C 1
ATOM 703 O O . GLU A 1 98 ? 24.013 1.519 -9.936 1.00 84.81 98 GLU A O 1
ATOM 708 N N . PHE A 1 99 ? 22.159 0.485 -10.660 1.00 88.44 99 PHE A N 1
ATOM 709 C CA . PHE A 1 99 ? 21.355 0.655 -9.441 1.00 88.44 99 PHE A CA 1
ATOM 710 C C . PHE A 1 99 ? 21.558 -0.472 -8.413 1.00 88.44 99 PHE A C 1
ATOM 712 O O . PHE A 1 99 ? 20.657 -0.827 -7.648 1.00 88.44 99 PHE A O 1
ATOM 719 N N . PHE A 1 100 ? 22.723 -1.120 -8.417 1.00 85.25 100 PHE A N 1
ATOM 720 C CA . PHE A 1 100 ? 23.008 -2.200 -7.479 1.00 85.25 100 PHE A CA 1
ATOM 721 C C . PHE A 1 100 ? 23.155 -1.658 -6.047 1.00 85.25 100 PHE A C 1
ATOM 723 O O . PHE A 1 100 ? 23.912 -0.732 -5.781 1.00 85.25 100 PHE A O 1
ATOM 730 N N . THR A 1 101 ? 22.501 -2.300 -5.078 1.00 84.31 101 THR A N 1
ATOM 731 C CA . THR A 1 101 ? 22.687 -1.980 -3.646 1.00 84.31 101 THR A CA 1
ATOM 732 C C . THR A 1 101 ? 23.767 -2.836 -2.985 1.00 84.31 101 THR A C 1
ATOM 734 O O . THR A 1 101 ? 24.192 -2.576 -1.859 1.00 84.31 101 THR A O 1
ATOM 737 N N . ARG A 1 102 ? 24.236 -3.882 -3.676 1.00 83.19 102 ARG A N 1
ATOM 738 C CA . ARG A 1 102 ? 25.320 -4.755 -3.225 1.00 83.19 102 ARG A CA 1
ATOM 739 C C . ARG A 1 102 ? 26.062 -5.342 -4.417 1.00 83.19 102 ARG A C 1
ATOM 741 O O . ARG A 1 102 ? 25.443 -5.821 -5.359 1.00 83.19 102 ARG A O 1
ATOM 748 N N . GLN A 1 103 ? 27.386 -5.373 -4.323 1.00 82.12 103 GLN A N 1
ATOM 749 C CA . GLN A 1 103 ? 28.262 -6.050 -5.277 1.00 82.12 103 GLN A CA 1
ATOM 750 C C . GLN A 1 103 ? 29.130 -7.096 -4.571 1.00 82.12 103 GLN A C 1
ATOM 752 O O . GLN A 1 103 ? 29.425 -6.983 -3.380 1.00 82.12 103 GLN A O 1
ATOM 757 N N . SER A 1 104 ? 29.560 -8.120 -5.304 1.00 85.19 104 SER A N 1
ATOM 758 C CA . SER A 1 104 ? 30.546 -9.098 -4.841 1.00 85.19 104 SER A CA 1
ATOM 759 C C . SER A 1 104 ? 31.391 -9.570 -6.021 1.00 85.19 104 SER A C 1
ATOM 761 O O . SER A 1 104 ? 30.877 -9.704 -7.127 1.00 85.19 104 SER A O 1
ATOM 763 N N . GLY A 1 105 ? 32.688 -9.795 -5.799 1.00 83.31 105 GLY A N 1
ATOM 764 C CA . GLY A 1 105 ? 33.600 -10.311 -6.828 1.00 83.31 105 GLY A CA 1
ATOM 765 C C . GLY A 1 105 ? 34.054 -9.298 -7.886 1.00 83.31 105 GLY A C 1
ATOM 766 O O . GLY A 1 105 ? 34.748 -9.687 -8.821 1.00 83.31 105 GLY A O 1
ATOM 767 N N . ILE A 1 106 ? 33.710 -8.013 -7.746 1.00 78.75 106 ILE A N 1
ATOM 768 C CA . ILE A 1 106 ? 34.141 -6.964 -8.680 1.00 78.75 106 ILE A CA 1
ATOM 769 C C . ILE A 1 106 ? 35.499 -6.415 -8.234 1.00 78.75 106 ILE A C 1
ATOM 771 O O . ILE A 1 106 ? 35.654 -5.965 -7.098 1.00 78.75 106 ILE A O 1
ATOM 775 N N . ARG A 1 107 ? 36.488 -6.442 -9.133 1.00 76.00 107 ARG A N 1
ATOM 776 C CA . ARG A 1 107 ? 37.781 -5.772 -8.955 1.00 76.00 107 ARG A CA 1
ATOM 777 C C . ARG A 1 107 ? 37.874 -4.628 -9.952 1.00 76.00 107 ARG A C 1
ATOM 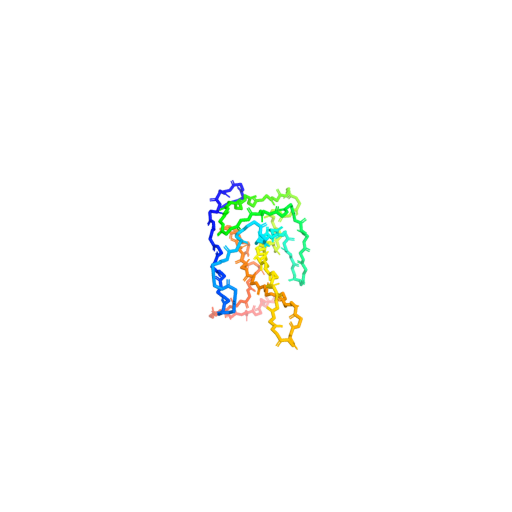779 O O . ARG A 1 107 ? 38.064 -4.873 -11.140 1.00 76.00 107 ARG A O 1
ATOM 786 N N . VAL A 1 108 ? 37.769 -3.397 -9.461 1.00 75.50 108 VAL A N 1
ATOM 787 C CA . VAL A 1 108 ? 38.085 -2.206 -10.255 1.00 75.50 108 VAL A CA 1
ATOM 788 C C . VAL A 1 108 ? 39.587 -2.236 -10.541 1.00 75.50 108 VAL A C 1
ATOM 790 O O . VAL A 1 108 ? 40.391 -2.305 -9.612 1.00 75.50 108 VAL A O 1
ATOM 793 N N . VAL A 1 109 ? 39.966 -2.261 -11.817 1.00 81.12 109 VAL A N 1
ATOM 794 C CA . VAL A 1 109 ? 41.363 -2.145 -12.251 1.00 81.12 109 VAL A CA 1
ATOM 795 C C . VAL A 1 109 ? 41.564 -0.768 -12.863 1.00 81.12 109 VAL A C 1
ATOM 797 O O . VAL A 1 109 ? 40.719 -0.301 -13.623 1.00 81.12 109 VAL A O 1
ATOM 800 N N . SER A 1 110 ? 42.669 -0.113 -12.526 1.00 75.44 110 SER A N 1
ATOM 801 C CA . SER A 1 110 ? 43.082 1.117 -13.193 1.00 75.44 110 SER A CA 1
ATOM 802 C C . SER A 1 110 ? 43.388 0.784 -14.650 1.00 75.44 110 SER A C 1
ATOM 804 O O . SER A 1 110 ? 44.240 -0.067 -14.917 1.00 75.44 110 SER A O 1
ATOM 806 N N . GLN A 1 111 ? 42.706 1.428 -15.592 1.00 63.44 111 GLN A N 1
ATOM 807 C CA . GLN A 1 111 ? 43.151 1.416 -16.977 1.00 63.44 111 GLN A CA 1
ATOM 808 C C . GLN A 1 111 ? 44.348 2.365 -17.052 1.00 63.44 111 GLN A C 1
ATOM 810 O O . GLN A 1 111 ? 44.184 3.566 -16.870 1.00 63.44 111 GLN A O 1
ATOM 815 N N . GLY A 1 112 ? 45.553 1.803 -17.171 1.00 71.31 112 GLY A N 1
ATOM 816 C CA . GLY A 1 112 ? 46.763 2.596 -17.372 1.00 71.31 112 GLY A CA 1
ATOM 817 C C . GLY A 1 112 ? 46.685 3.333 -18.705 1.00 71.31 112 GLY A C 1
ATOM 818 O O . GLY A 1 112 ? 46.220 2.742 -19.683 1.00 71.31 112 GLY A O 1
ATOM 819 N N . ASP A 1 113 ? 47.098 4.600 -18.695 1.00 54.91 113 ASP A N 1
ATOM 820 C CA . ASP A 1 113 ? 47.271 5.427 -19.894 1.00 54.91 113 ASP A CA 1
ATOM 821 C C . ASP A 1 113 ? 48.237 4.782 -20.905 1.00 54.91 113 ASP A C 1
ATOM 823 O O . ASP A 1 113 ? 49.239 4.159 -20.467 1.00 54.91 113 ASP A O 1
#

Radius of gyration: 19.48 Å; chains: 1; bounding box: 61×20×49 Å

pLDDT: mean 90.11, std 7.86, range [54.91, 98.38]

Foldseek 3Di:
DQQDKDKDFADDDDPAQPDDDQQQKWKWKWKDDDPDTHTDDIDTGRIDIDRHHDDPVPPQDRIWIKIKIKGWDPADDVGHIDMDIDIDIGDDPDYDPVNDPDDDPDDDDDPDD

Sequence (113 aa):
DWGDRIPYTVNVTDPEDGTIDCSKVKTVPSLGHDEHAHDTDALTGCSGTIVPATDAGHADLDVSYVATSSYTDKGASGAPALAGSAKAVLQPKHKQAEFFTRQSGIRVVSQGD